Protein AF-A0A956EFU4-F1 (afdb_monomer)

pLDDT: mean 78.24, std 14.13, range [33.84, 93.5]

Solvent-accessible surface area (backbone atoms only — not comparable to full-atom values): 7493 Å² total; per-residue (Å²): 129,83,81,80,77,86,78,50,85,88,55,70,53,55,55,91,73,61,77,76,64,58,68,58,52,52,54,50,53,54,41,47,74,72,74,48,89,83,85,91,82,75,64,89,80,68,49,62,66,24,51,52,46,35,48,46,55,58,47,66,42,81,45,92,88,68,54,89,74,82,55,83,83,79,90,84,52,83,89,70,48,57,99,86,61,49,74,68,52,54,51,54,59,74,67,49,81,75,77,82,73,77,76,72,86,73,87,77,133

Sequence (109 aa):
MPPENPFHYTHAIEPDEFVGREFLISALLSELRRGTSALLVGATRSGRTSILRRLEHGLRAPCPDGSRVGFTPLFLDAQTLHDDAGEADFWRLALRRVPAVEAAAAGYI

Secondary structure (DSSP, 8-state):
-PPP----TTSPPPTTT--S-HHHHHHHHHHHHTT--------TTS-HHHHHHHHHHHHHSPPTT------------TTTS-TT--HHHHHHHHTPPPPP---------

Mean predicted aligned error: 9.29 Å

Foldseek 3Di:
DPDDDPDDLVDQDALVRDDDPVVVLVVVLVQVVVVHDDDDDDDRSPRVVNSLNNNQVVQCDQDPVNDPDHDDDDDQDPVPPDPPDDPVNSVCVVPDDDPPDPPPPDDDD

Radius of gyration: 17.02 Å; Cα contacts (8 Å, |Δi|>4): 54; chains: 1; bounding box: 43×41×45 Å

Structure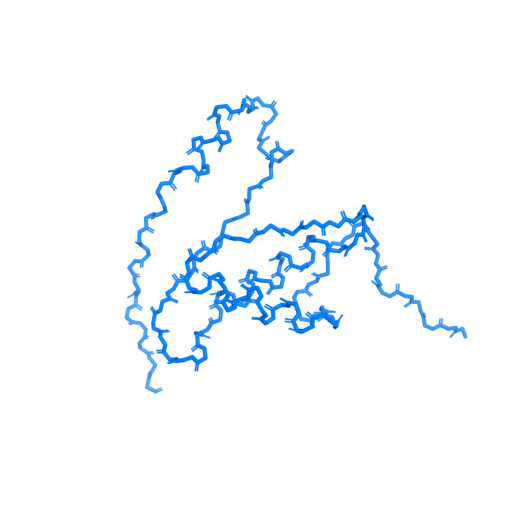 (mmCIF, N/CA/C/O backbone):
data_AF-A0A956EFU4-F1
#
_entry.id   AF-A0A956EFU4-F1
#
loop_
_atom_site.group_PDB
_atom_site.id
_atom_site.type_symbol
_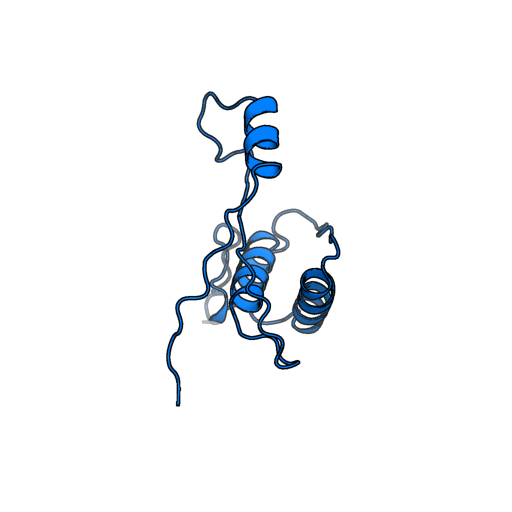atom_site.label_atom_id
_atom_site.label_alt_id
_atom_site.label_comp_id
_atom_site.label_asym_id
_atom_site.label_entity_id
_atom_site.label_seq_id
_atom_site.pdbx_PDB_ins_code
_atom_site.Cartn_x
_atom_site.Cartn_y
_atom_site.Cartn_z
_atom_site.occupancy
_atom_site.B_iso_or_equiv
_atom_site.auth_seq_id
_atom_site.auth_comp_id
_atom_site.auth_asym_id
_atom_site.auth_atom_id
_atom_site.pdbx_PDB_model_num
ATOM 1 N N . MET A 1 1 ? -7.261 -20.690 -30.685 1.00 48.75 1 MET A N 1
ATOM 2 C CA . MET A 1 1 ? -6.194 -19.802 -30.181 1.00 48.75 1 MET A CA 1
ATOM 3 C C . MET A 1 1 ? -6.228 -19.862 -28.665 1.00 48.75 1 MET A C 1
ATOM 5 O O . MET A 1 1 ? -7.337 -19.905 -28.140 1.00 48.75 1 MET A O 1
ATOM 9 N N . PRO A 1 2 ? -5.085 -19.953 -27.966 1.00 51.12 2 PRO A N 1
ATOM 10 C CA . PRO A 1 2 ? -5.094 -19.794 -26.518 1.00 51.12 2 PRO A CA 1
ATOM 11 C C . PRO A 1 2 ? -5.605 -18.382 -26.175 1.00 51.12 2 PRO A C 1
ATOM 13 O O . PRO A 1 2 ? -5.362 -17.462 -26.960 1.00 51.12 2 PRO A O 1
ATOM 16 N N . PRO A 1 3 ? -6.350 -18.213 -25.070 1.00 67.94 3 PRO A N 1
ATOM 17 C CA . PRO A 1 3 ? -6.814 -16.899 -24.648 1.00 67.94 3 PRO A CA 1
ATOM 18 C C . PRO A 1 3 ? -5.614 -15.973 -24.432 1.00 67.94 3 PRO A C 1
ATOM 20 O O . PRO A 1 3 ? -4.584 -16.386 -23.893 1.00 67.94 3 PRO A O 1
ATOM 23 N N . GLU A 1 4 ? -5.744 -14.738 -24.907 1.00 72.12 4 GLU A N 1
ATOM 24 C CA . GLU A 1 4 ?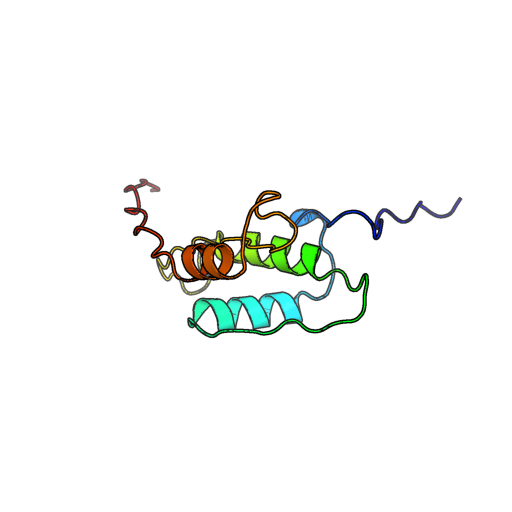 -4.727 -13.704 -24.756 1.00 72.12 4 GLU A CA 1
ATOM 25 C C . GLU A 1 4 ? -4.518 -13.433 -23.262 1.00 72.12 4 GLU A C 1
ATOM 27 O O . GLU A 1 4 ? -5.483 -13.335 -22.504 1.00 72.12 4 GLU A O 1
ATOM 32 N N . ASN A 1 5 ? -3.262 -13.390 -22.814 1.00 64.44 5 ASN A N 1
ATOM 33 C CA . ASN A 1 5 ? -2.958 -13.143 -21.410 1.00 64.44 5 ASN A CA 1
ATOM 34 C C . ASN A 1 5 ? -3.372 -11.701 -21.060 1.00 64.44 5 ASN A C 1
ATOM 36 O O . ASN A 1 5 ? -2.737 -10.779 -21.574 1.00 64.44 5 ASN A O 1
ATOM 40 N N . PRO A 1 6 ? -4.365 -11.487 -20.175 1.00 63.88 6 PRO A N 1
ATOM 41 C CA . PRO A 1 6 ? -4.850 -10.145 -19.853 1.00 63.88 6 PRO A CA 1
ATOM 42 C C . PRO A 1 6 ? -3.841 -9.327 -19.028 1.00 63.88 6 PRO A C 1
ATOM 44 O O . PRO A 1 6 ? -4.016 -8.126 -18.829 1.00 63.88 6 PRO A O 1
ATOM 47 N N . PHE A 1 7 ? -2.771 -9.953 -18.526 1.00 65.25 7 PHE A N 1
ATOM 48 C CA . PHE A 1 7 ? -1.789 -9.299 -17.671 1.00 65.25 7 PHE A CA 1
ATOM 49 C C . PHE A 1 7 ? -0.684 -8.617 -18.488 1.00 65.25 7 PHE A C 1
ATOM 51 O O . PHE A 1 7 ? 0.298 -9.242 -18.898 1.00 65.25 7 PHE A O 1
ATOM 58 N N . HIS A 1 8 ? -0.807 -7.299 -18.656 1.00 66.25 8 HIS A N 1
ATOM 59 C CA . HIS A 1 8 ? 0.215 -6.459 -19.278 1.00 66.25 8 HIS A CA 1
ATOM 60 C C . HIS A 1 8 ? 1.130 -5.822 -18.227 1.00 66.25 8 HIS A C 1
ATOM 62 O O . HIS A 1 8 ? 0.689 -5.048 -17.384 1.00 66.25 8 HIS A O 1
ATOM 68 N N . TYR A 1 9 ? 2.439 -6.077 -18.310 1.00 67.44 9 TYR A N 1
ATOM 69 C CA . TYR A 1 9 ? 3.428 -5.570 -17.340 1.00 67.44 9 TYR A CA 1
ATOM 70 C C . TYR A 1 9 ? 3.560 -4.038 -17.286 1.00 67.44 9 TYR A C 1
ATOM 72 O O . TYR A 1 9 ? 4.263 -3.521 -16.417 1.00 67.44 9 TYR A O 1
ATOM 80 N N . THR A 1 10 ? 2.957 -3.327 -18.238 1.00 71.06 10 THR A N 1
ATOM 81 C CA . THR A 1 10 ? 2.943 -1.862 -18.321 1.00 71.06 10 THR A CA 1
ATOM 82 C C . THR A 1 10 ? 1.821 -1.231 -17.505 1.00 71.06 10 THR A C 1
ATOM 84 O O . THR A 1 10 ? 1.896 -0.040 -17.217 1.00 71.06 10 THR A O 1
ATOM 87 N N . HIS A 1 11 ? 0.811 -2.006 -17.100 1.00 76.25 11 HIS A N 1
ATOM 88 C CA . HIS A 1 11 ? -0.351 -1.499 -16.381 1.00 76.25 11 HIS A CA 1
ATOM 89 C C . HIS A 1 11 ? -0.533 -2.250 -15.067 1.00 76.25 11 HIS A C 1
ATOM 91 O O . HIS A 1 11 ? -0.446 -3.475 -14.998 1.00 76.25 11 HIS A O 1
ATOM 97 N N . ALA A 1 12 ? -0.759 -1.494 -13.995 1.00 79.50 12 ALA A N 1
ATOM 98 C CA . ALA A 1 12 ? -1.213 -2.091 -12.752 1.00 79.50 12 ALA A CA 1
ATOM 99 C C . ALA A 1 12 ? -2.627 -2.648 -12.958 1.00 79.50 12 ALA A C 1
ATOM 101 O O . ALA A 1 12 ? -3.437 -2.037 -13.648 1.00 79.50 12 ALA A O 1
ATOM 102 N N . ILE A 1 13 ? -2.891 -3.799 -12.351 1.00 83.56 13 ILE A N 1
ATOM 103 C CA . ILE A 1 13 ? -4.184 -4.485 -12.428 1.00 83.56 13 ILE A CA 1
ATOM 104 C C . ILE A 1 13 ? -5.132 -3.825 -11.423 1.00 83.56 13 ILE A C 1
ATOM 106 O O . ILE A 1 13 ? -4.685 -3.399 -10.348 1.00 83.56 13 ILE A O 1
ATOM 110 N N . GLU A 1 14 ? -6.416 -3.731 -11.762 1.00 84.25 14 GLU A N 1
ATOM 111 C CA . GLU A 1 14 ? -7.424 -3.229 -10.832 1.00 84.25 14 GLU A CA 1
ATOM 112 C C . GLU A 1 14 ? -7.610 -4.193 -9.644 1.00 84.25 14 GLU A C 1
ATOM 114 O O . GLU A 1 14 ? -7.409 -5.402 -9.787 1.00 84.25 14 GLU A O 1
ATOM 119 N N . PRO A 1 15 ? -7.964 -3.702 -8.441 1.00 82.94 15 PRO A N 1
ATOM 120 C CA . PRO A 1 15 ? -8.048 -4.543 -7.244 1.00 82.94 15 PRO A CA 1
ATOM 121 C C . PRO A 1 15 ? -8.943 -5.780 -7.391 1.00 82.94 15 PRO A C 1
ATOM 123 O O . PRO A 1 15 ? -8.622 -6.820 -6.816 1.00 82.94 15 PRO A O 1
ATOM 126 N N . ASP A 1 16 ? -10.025 -5.672 -8.162 1.00 84.44 16 ASP A N 1
ATOM 127 C CA . ASP A 1 16 ? -11.006 -6.746 -8.365 1.00 84.44 16 ASP A CA 1
ATOM 128 C C . ASP A 1 16 ? -10.523 -7.815 -9.359 1.00 84.44 16 ASP A C 1
ATOM 130 O O . ASP A 1 16 ? -10.967 -8.960 -9.320 1.00 84.44 16 ASP A O 1
ATOM 134 N N . GLU A 1 17 ? -9.566 -7.463 -10.216 1.00 83.25 17 GLU A N 1
ATOM 135 C CA . GLU A 1 17 ? -8.934 -8.361 -11.188 1.00 83.25 17 GLU A CA 1
ATOM 136 C C . GLU A 1 17 ? -7.634 -8.979 -10.640 1.00 83.25 17 GLU A C 1
ATOM 138 O O . GLU A 1 17 ? -6.995 -9.815 -11.286 1.00 83.25 17 GLU A O 1
ATOM 143 N N . PHE A 1 18 ? -7.209 -8.568 -9.439 1.00 84.06 18 PHE A N 1
ATOM 144 C CA . PHE A 1 18 ? -6.008 -9.078 -8.793 1.00 84.06 18 PHE A CA 1
ATOM 145 C C . PHE A 1 18 ? -6.254 -10.478 -8.220 1.00 84.06 18 PHE A C 1
ATOM 147 O O . PHE A 1 18 ? -6.866 -10.638 -7.162 1.00 84.06 18 PHE A O 1
ATOM 154 N N . VAL A 1 19 ? -5.729 -11.491 -8.911 1.00 84.00 19 VAL A N 1
ATOM 155 C CA . VAL A 1 19 ? -5.837 -12.903 -8.524 1.00 84.00 19 VAL A CA 1
ATOM 156 C C . VAL A 1 19 ? -4.491 -13.436 -8.033 1.00 84.00 19 VAL A C 1
ATOM 158 O O . VAL A 1 19 ? -3.444 -13.199 -8.642 1.00 84.00 19 VAL A O 1
ATOM 161 N N . GLY A 1 20 ? -4.524 -14.216 -6.955 1.00 87.12 20 GLY A N 1
ATOM 162 C CA . GLY A 1 20 ? -3.356 -14.818 -6.333 1.00 87.12 20 GLY A CA 1
ATOM 163 C C . GLY A 1 20 ? -2.739 -13.939 -5.244 1.00 87.12 20 GLY A C 1
ATOM 164 O O . GLY A 1 20 ? -3.006 -12.746 -5.117 1.00 87.12 20 GLY A O 1
ATOM 165 N N . ARG A 1 21 ? -1.828 -14.536 -4.464 1.00 90.31 21 ARG A N 1
ATOM 166 C CA . ARG A 1 21 ? -1.101 -13.871 -3.361 1.00 90.31 21 ARG A CA 1
ATOM 167 C C . ARG A 1 21 ? -2.017 -13.355 -2.244 1.00 90.31 21 ARG A C 1
ATOM 169 O O . ARG A 1 21 ? -1.629 -12.463 -1.493 1.00 90.31 21 ARG A O 1
ATOM 176 N N . GLU A 1 22 ? -3.187 -13.957 -2.073 1.00 91.81 22 GLU A N 1
ATOM 177 C CA . GLU A 1 22 ? -4.177 -13.626 -1.046 1.00 91.81 22 GLU A CA 1
ATOM 178 C C . GLU A 1 22 ? -3.565 -13.708 0.352 1.00 91.81 22 GLU A C 1
ATOM 180 O O . GLU A 1 22 ? -3.803 -12.838 1.183 1.00 91.81 22 GLU A O 1
ATOM 185 N N . PHE A 1 23 ? -2.698 -14.700 0.585 1.00 92.38 23 PHE A N 1
ATOM 186 C CA . PHE A 1 23 ? -1.962 -14.829 1.841 1.00 92.38 23 PHE A CA 1
ATOM 187 C C . PHE A 1 23 ? -1.053 -13.620 2.113 1.00 92.38 23 PHE A C 1
ATOM 189 O O . PHE A 1 23 ? -1.066 -13.077 3.214 1.00 92.38 23 PHE A O 1
ATOM 196 N N . LEU A 1 24 ? -0.305 -13.157 1.102 1.00 93.38 24 LEU A N 1
ATOM 197 C CA . LEU A 1 24 ? 0.551 -11.972 1.218 1.00 93.38 24 LEU A CA 1
ATOM 198 C C . LEU A 1 24 ? -0.286 -10.718 1.492 1.00 93.38 24 LEU A C 1
ATOM 200 O O . LEU A 1 24 ? 0.052 -9.944 2.383 1.00 93.38 24 LEU A O 1
ATOM 204 N N . ILE A 1 25 ? -1.379 -10.529 0.747 1.00 93.50 25 ILE A N 1
ATOM 205 C CA . ILE A 1 25 ? -2.292 -9.394 0.931 1.00 93.50 25 ILE A CA 1
ATOM 206 C C . ILE A 1 25 ? -2.890 -9.411 2.339 1.00 93.50 25 ILE A C 1
ATOM 208 O O . ILE A 1 25 ? -2.852 -8.398 3.030 1.00 93.50 25 ILE A O 1
ATOM 212 N N . SER A 1 26 ? -3.387 -10.563 2.790 1.00 91.75 26 SER A N 1
ATOM 213 C CA . SER A 1 26 ? -3.971 -10.723 4.121 1.00 91.75 26 SER A CA 1
ATOM 214 C C . SER A 1 26 ? -2.955 -10.440 5.229 1.00 91.75 26 SER A C 1
ATOM 216 O O . SER A 1 26 ? -3.275 -9.729 6.180 1.00 91.75 26 SER A O 1
ATOM 218 N N . ALA A 1 27 ? -1.729 -10.957 5.105 1.00 92.31 27 ALA A N 1
ATOM 219 C CA . ALA A 1 27 ? -0.666 -10.722 6.078 1.00 92.31 27 ALA A CA 1
ATOM 220 C C . ALA A 1 27 ? -0.290 -9.233 6.154 1.00 92.31 27 ALA A C 1
ATOM 222 O O . ALA A 1 27 ? -0.232 -8.665 7.242 1.00 92.31 27 ALA A O 1
ATOM 223 N N . LEU A 1 28 ? -0.109 -8.578 5.003 1.00 93.12 28 LEU A N 1
ATOM 224 C CA . LEU A 1 28 ? 0.214 -7.152 4.947 1.00 93.12 28 LEU A CA 1
ATOM 225 C C . LEU A 1 28 ? -0.922 -6.283 5.498 1.00 93.12 28 LEU A C 1
ATOM 227 O O . LEU A 1 28 ? -0.656 -5.376 6.278 1.00 93.12 28 LEU A O 1
ATOM 231 N N . LEU A 1 29 ? -2.182 -6.568 5.154 1.00 91.25 29 LEU A N 1
ATOM 232 C CA . LEU A 1 29 ? -3.328 -5.840 5.707 1.00 91.25 29 LEU A CA 1
ATOM 233 C C . LEU A 1 29 ? -3.417 -5.984 7.227 1.00 91.25 29 LEU A C 1
ATOM 235 O O . LEU A 1 29 ? -3.719 -5.006 7.905 1.00 91.25 29 LEU A O 1
ATOM 239 N N . SER A 1 30 ? -3.148 -7.178 7.762 1.00 89.38 30 SER A N 1
ATOM 240 C CA . SER A 1 30 ? -3.124 -7.410 9.207 1.00 89.38 30 SER A CA 1
ATOM 241 C C . SER A 1 30 ? -2.074 -6.537 9.898 1.00 89.38 30 SER A C 1
ATOM 243 O O . SER A 1 30 ? -2.385 -5.861 10.874 1.00 89.38 30 SER A O 1
ATOM 245 N N . GLU A 1 31 ? -0.848 -6.494 9.377 1.00 90.56 31 GLU A N 1
ATOM 246 C CA . GLU A 1 31 ? 0.233 -5.693 9.967 1.00 90.56 31 GLU A CA 1
ATOM 247 C C . GLU A 1 31 ? -0.013 -4.184 9.830 1.00 90.56 31 GLU A C 1
ATOM 249 O O . GLU A 1 31 ? 0.120 -3.438 10.800 1.00 90.56 31 GLU A O 1
ATOM 254 N N . LEU A 1 32 ? -0.469 -3.728 8.660 1.00 89.75 32 LEU A N 1
ATOM 255 C CA . LEU A 1 32 ? -0.803 -2.318 8.440 1.00 89.75 32 LEU A CA 1
ATOM 256 C C . LEU A 1 32 ? -1.927 -1.854 9.374 1.00 89.75 32 LEU A C 1
ATOM 258 O O . LEU A 1 32 ? -1.853 -0.762 9.937 1.00 89.75 32 LEU A O 1
ATOM 262 N N . ARG A 1 33 ? -2.939 -2.701 9.608 1.00 87.75 33 ARG A N 1
ATOM 263 C CA . ARG A 1 33 ? -4.036 -2.397 10.539 1.00 87.75 33 ARG A CA 1
ATOM 264 C C . ARG A 1 33 ? -3.590 -2.299 11.995 1.00 87.75 33 ARG A C 1
ATOM 266 O O . ARG A 1 33 ? -4.217 -1.587 12.772 1.00 87.75 33 ARG A O 1
ATOM 273 N N . ARG A 1 34 ? -2.485 -2.955 12.354 1.00 87.69 34 ARG A N 1
ATOM 274 C CA . ARG A 1 34 ? -1.846 -2.851 13.676 1.00 87.69 34 ARG A CA 1
ATOM 275 C C . ARG A 1 34 ? -0.957 -1.611 13.818 1.00 87.69 34 ARG A C 1
ATOM 277 O O . ARG A 1 34 ? -0.374 -1.410 14.881 1.00 87.69 34 ARG A O 1
ATOM 284 N N . GLY A 1 35 ? -0.852 -0.782 12.776 1.00 86.94 35 GLY A N 1
ATOM 285 C CA . GLY A 1 35 ? 0.008 0.401 12.757 1.00 86.94 35 GLY A CA 1
ATOM 286 C C . GLY A 1 35 ? 1.481 0.076 12.506 1.00 86.94 35 GLY A C 1
ATOM 287 O O . GLY A 1 35 ? 2.353 0.872 12.849 1.00 86.94 35 GLY A O 1
ATOM 288 N N . THR A 1 36 ? 1.775 -1.096 11.941 1.00 89.56 36 THR A N 1
ATOM 289 C CA . THR A 1 36 ? 3.140 -1.526 11.633 1.00 89.56 36 THR A CA 1
ATOM 290 C C . THR A 1 36 ? 3.539 -1.103 10.220 1.00 89.56 36 THR A C 1
ATOM 292 O O . THR A 1 36 ? 2.735 -1.138 9.289 1.00 89.56 36 THR A O 1
ATOM 295 N N . SER A 1 37 ? 4.805 -0.725 10.046 1.00 88.50 37 SER A N 1
ATOM 296 C CA . SER A 1 37 ? 5.388 -0.438 8.733 1.00 88.50 37 SER A CA 1
ATOM 297 C C . SER A 1 37 ? 5.858 -1.723 8.054 1.00 88.50 37 SER A C 1
ATOM 299 O O . SER A 1 37 ? 6.504 -2.559 8.683 1.00 88.50 37 SER A O 1
ATOM 301 N N . ALA A 1 38 ? 5.598 -1.857 6.754 1.00 89.00 38 ALA A N 1
ATOM 302 C CA . ALA A 1 38 ? 6.032 -3.000 5.955 1.00 89.00 38 ALA A CA 1
ATOM 303 C C . ALA A 1 38 ? 6.841 -2.550 4.730 1.00 89.00 38 ALA A C 1
ATOM 305 O O . ALA A 1 38 ? 6.555 -1.513 4.133 1.00 89.00 38 ALA A O 1
ATOM 306 N N . LEU A 1 39 ? 7.830 -3.357 4.334 1.00 89.56 39 LEU A N 1
ATOM 307 C CA . LEU A 1 39 ? 8.633 -3.142 3.130 1.00 89.56 39 LEU A CA 1
ATOM 308 C C . LEU A 1 39 ? 8.340 -4.240 2.100 1.00 89.56 39 LEU A C 1
ATOM 310 O O . LEU A 1 39 ? 8.543 -5.422 2.370 1.00 89.56 39 LEU A O 1
ATOM 314 N N . LEU A 1 40 ? 7.906 -3.846 0.901 1.00 88.81 40 LEU A N 1
ATOM 315 C CA . LEU A 1 40 ? 7.656 -4.762 -0.213 1.00 88.81 40 LEU A CA 1
ATOM 316 C C . LEU A 1 40 ? 8.820 -4.731 -1.214 1.00 88.81 40 LEU A C 1
ATOM 318 O O . LEU A 1 40 ? 8.909 -3.845 -2.067 1.00 88.81 40 LEU A O 1
ATOM 322 N N . VAL A 1 41 ? 9.698 -5.731 -1.141 1.00 89.12 41 VAL A N 1
ATOM 323 C CA . VAL A 1 41 ? 10.835 -5.893 -2.061 1.00 89.12 41 VAL A CA 1
ATOM 324 C C . VAL A 1 41 ? 10.506 -6.936 -3.126 1.00 89.12 41 VAL A C 1
ATOM 326 O O . VAL A 1 41 ? 9.886 -7.958 -2.847 1.00 89.12 41 VAL A O 1
ATOM 329 N N . GLY A 1 42 ? 10.922 -6.690 -4.365 1.00 86.25 42 GLY A N 1
ATOM 330 C CA . GLY A 1 42 ? 10.734 -7.636 -5.459 1.00 86.25 42 GLY A CA 1
ATOM 331 C C . GLY A 1 42 ? 11.451 -7.195 -6.726 1.00 86.25 42 GLY A C 1
ATOM 332 O O . GLY A 1 42 ? 11.823 -6.029 -6.868 1.00 86.25 42 GLY A O 1
ATOM 333 N N . ALA A 1 43 ? 11.620 -8.132 -7.658 1.00 87.50 43 ALA A N 1
ATOM 334 C CA . ALA A 1 43 ? 12.203 -7.856 -8.965 1.00 87.50 43 ALA A CA 1
ATOM 335 C C . ALA A 1 43 ? 11.360 -6.852 -9.776 1.00 87.50 43 ALA A C 1
ATOM 337 O O . ALA A 1 43 ? 10.171 -6.628 -9.510 1.00 87.50 43 ALA A O 1
ATOM 338 N N . THR A 1 44 ? 11.964 -6.263 -10.805 1.00 82.88 44 THR A N 1
ATOM 339 C CA . THR A 1 44 ? 11.256 -5.441 -11.795 1.00 82.88 44 THR A CA 1
ATOM 340 C C . THR A 1 44 ? 10.083 -6.224 -12.396 1.00 82.88 44 THR A C 1
ATOM 342 O O . THR A 1 44 ? 10.204 -7.419 -12.652 1.00 82.88 44 THR A O 1
ATOM 345 N N . ARG A 1 45 ? 8.933 -5.560 -12.595 1.00 82.81 45 ARG A N 1
ATOM 346 C CA . ARG A 1 45 ? 7.678 -6.164 -13.106 1.00 82.81 45 ARG A CA 1
ATOM 347 C C . ARG A 1 45 ? 7.075 -7.277 -12.230 1.00 82.81 45 ARG A C 1
ATOM 349 O O . ARG A 1 45 ? 6.236 -8.037 -12.693 1.00 82.81 45 ARG A O 1
ATOM 356 N N . SER A 1 46 ? 7.409 -7.333 -10.940 1.00 86.81 46 SER A N 1
ATOM 357 C CA . SER A 1 46 ? 6.806 -8.282 -9.980 1.00 86.81 46 SER A CA 1
ATOM 358 C C . SER A 1 46 ? 5.362 -7.962 -9.551 1.00 86.81 46 SER A C 1
ATOM 360 O O . SER A 1 46 ? 4.805 -8.681 -8.715 1.00 86.81 46 SER A O 1
ATOM 362 N N . GLY A 1 47 ? 4.758 -6.897 -10.095 1.00 87.06 47 GLY A N 1
ATOM 363 C CA . GLY A 1 47 ? 3.382 -6.485 -9.793 1.00 87.06 47 GLY A CA 1
ATOM 364 C C . GLY A 1 47 ? 3.220 -5.678 -8.500 1.00 87.06 47 GLY A C 1
ATOM 365 O O . GLY A 1 47 ? 2.126 -5.636 -7.948 1.00 87.06 47 GLY A O 1
ATOM 366 N N . ARG A 1 48 ? 4.288 -5.041 -7.993 1.00 89.88 48 ARG A N 1
ATOM 367 C CA . ARG A 1 48 ? 4.250 -4.254 -6.741 1.00 89.88 48 ARG A CA 1
ATOM 368 C C . ARG A 1 48 ? 3.183 -3.160 -6.753 1.00 89.88 48 ARG A C 1
ATOM 370 O O . ARG A 1 48 ? 2.471 -3.021 -5.769 1.00 89.88 48 ARG A O 1
ATOM 377 N N . THR A 1 49 ? 3.015 -2.445 -7.863 1.00 88.06 49 THR A N 1
ATOM 378 C CA . THR A 1 49 ? 1.965 -1.423 -7.992 1.00 88.06 49 THR A CA 1
ATOM 379 C C . THR A 1 49 ? 0.565 -2.027 -7.869 1.00 88.06 49 THR A C 1
ATOM 381 O O . THR A 1 49 ? -0.264 -1.484 -7.148 1.00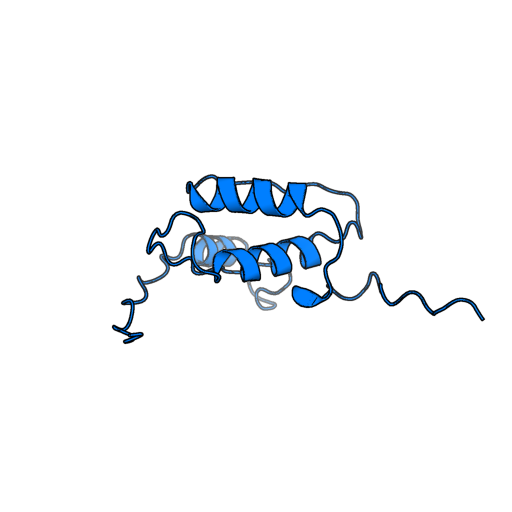 88.06 49 THR A O 1
ATOM 384 N N . SER A 1 50 ? 0.315 -3.190 -8.481 1.00 89.88 50 SER A N 1
ATOM 385 C CA . SER A 1 50 ? -0.959 -3.911 -8.335 1.00 89.88 50 SER A CA 1
ATOM 386 C C . SER A 1 50 ? -1.190 -4.375 -6.891 1.00 89.88 50 SER A C 1
ATOM 388 O O . SER A 1 50 ? -2.294 -4.243 -6.374 1.00 89.88 50 SER A O 1
ATOM 390 N N . ILE A 1 51 ? -0.140 -4.844 -6.200 1.00 92.19 51 ILE A N 1
ATOM 391 C CA . ILE A 1 51 ? -0.213 -5.184 -4.767 1.00 92.19 51 ILE A CA 1
ATOM 392 C C . ILE A 1 51 ? -0.597 -3.951 -3.943 1.00 92.19 51 ILE A C 1
ATOM 394 O O . ILE A 1 51 ? -1.504 -4.035 -3.122 1.00 92.19 51 ILE A O 1
ATOM 398 N N . LEU A 1 52 ? 0.057 -2.806 -4.166 1.00 91.00 52 LEU A N 1
ATOM 399 C CA . LEU A 1 52 ? -0.241 -1.568 -3.441 1.00 91.00 52 LEU A CA 1
ATOM 400 C C . LEU A 1 52 ? -1.687 -1.106 -3.669 1.00 91.00 52 LEU A C 1
ATOM 402 O O . LEU A 1 52 ? -2.361 -0.777 -2.697 1.00 91.00 52 LEU A O 1
ATOM 406 N N . ARG A 1 53 ? -2.201 -1.175 -4.907 1.00 89.88 53 ARG A N 1
ATOM 407 C CA . ARG A 1 53 ? -3.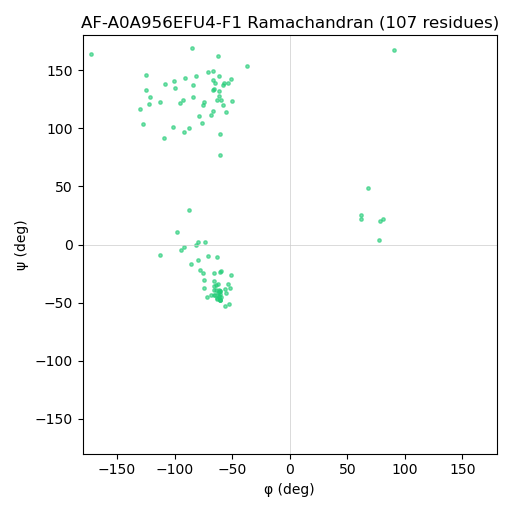619 -0.895 -5.209 1.00 89.88 53 ARG A CA 1
ATOM 408 C C . ARG A 1 53 ? -4.567 -1.862 -4.500 1.00 89.88 53 ARG A C 1
ATOM 410 O O . ARG A 1 53 ? -5.594 -1.455 -3.960 1.00 89.88 53 ARG A O 1
ATOM 417 N N . ARG A 1 54 ? -4.219 -3.151 -4.445 1.00 92.69 54 ARG A N 1
ATOM 418 C CA . ARG A 1 54 ? -5.027 -4.147 -3.731 1.00 92.69 54 ARG A CA 1
ATOM 419 C C . ARG A 1 54 ? -5.057 -3.893 -2.221 1.00 92.69 54 ARG A C 1
ATOM 421 O O . ARG A 1 54 ? -6.113 -4.053 -1.605 1.00 92.69 54 ARG A O 1
ATOM 428 N N . LEU A 1 55 ? -3.925 -3.489 -1.639 1.00 92.50 55 LEU A N 1
ATOM 429 C CA . LEU A 1 55 ? -3.822 -3.094 -0.231 1.00 92.50 55 LEU A CA 1
ATOM 430 C C . LEU A 1 55 ? -4.616 -1.819 0.051 1.00 92.50 55 LEU A C 1
ATOM 432 O O . LEU A 1 55 ? -5.349 -1.782 1.033 1.00 92.50 55 LEU A O 1
ATOM 436 N N . GLU A 1 56 ? -4.525 -0.814 -0.821 1.00 90.88 56 GLU A N 1
ATOM 437 C CA . GLU A 1 56 ? -5.324 0.410 -0.738 1.00 90.88 56 GLU A CA 1
ATOM 438 C C . GLU A 1 56 ? -6.817 0.084 -0.628 1.00 90.88 56 GLU A C 1
ATOM 440 O O . GLU A 1 56 ? -7.489 0.538 0.299 1.00 90.88 56 GLU A O 1
ATOM 445 N N . HIS A 1 57 ? -7.320 -0.755 -1.535 1.00 90.31 57 HIS A N 1
ATOM 446 C CA . HIS A 1 57 ? -8.708 -1.198 -1.511 1.00 90.31 57 HIS A CA 1
ATOM 447 C C . HIS A 1 57 ? -9.052 -1.925 -0.198 1.00 90.31 57 HIS A C 1
ATOM 449 O O . HIS A 1 57 ? -10.072 -1.643 0.427 1.00 90.31 57 HIS A O 1
ATOM 455 N N . GLY A 1 58 ? -8.182 -2.829 0.267 1.00 90.12 58 GLY A N 1
ATOM 456 C CA . GLY A 1 58 ? -8.388 -3.564 1.519 1.00 90.12 58 GLY A CA 1
ATOM 457 C C . GLY A 1 58 ? -8.368 -2.687 2.778 1.00 90.12 58 GLY A C 1
ATOM 458 O O . GLY A 1 58 ? -9.077 -2.986 3.735 1.00 90.12 58 GLY A O 1
ATOM 459 N N . LEU A 1 59 ? -7.594 -1.600 2.781 1.00 88.88 59 LEU A N 1
ATOM 460 C CA . LEU A 1 59 ? -7.535 -0.636 3.884 1.00 88.88 59 LEU A CA 1
ATOM 461 C C . LEU A 1 59 ? -8.776 0.260 3.951 1.00 88.88 59 LEU A C 1
ATOM 463 O O . LEU A 1 59 ? -9.164 0.676 5.039 1.00 88.88 59 LEU A O 1
ATOM 467 N N . ARG A 1 60 ? -9.404 0.543 2.804 1.00 86.50 60 ARG A N 1
ATOM 468 C CA . ARG A 1 60 ? -10.673 1.286 2.741 1.00 86.50 60 ARG A CA 1
ATOM 469 C C . ARG A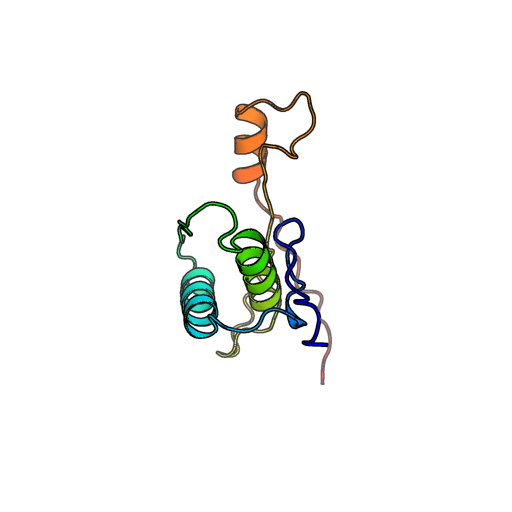 1 60 ? -11.873 0.436 3.168 1.00 86.50 60 ARG A C 1
ATOM 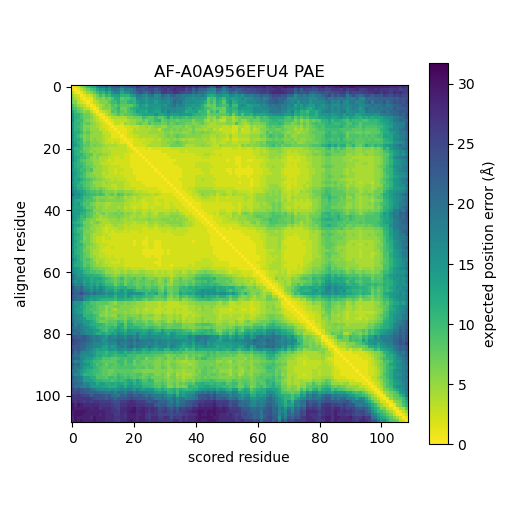471 O O . ARG A 1 60 ? -12.884 0.990 3.592 1.00 86.50 60 ARG A O 1
ATOM 478 N N . ALA A 1 61 ? -11.778 -0.889 3.053 1.00 84.06 61 ALA A N 1
ATOM 479 C CA . ALA A 1 61 ? -12.818 -1.803 3.509 1.00 84.06 61 ALA A CA 1
ATOM 480 C C . ALA A 1 61 ? -12.891 -1.864 5.050 1.00 84.06 61 ALA A C 1
ATOM 482 O O . ALA A 1 61 ? -11.850 -1.773 5.712 1.00 84.06 61 ALA A O 1
ATOM 483 N N . PRO A 1 62 ? -14.091 -2.084 5.629 1.00 80.12 62 PRO A N 1
ATOM 484 C CA . PRO A 1 62 ? -14.257 -2.260 7.069 1.00 80.12 62 PRO A CA 1
ATOM 485 C C . PRO A 1 62 ? -13.305 -3.316 7.635 1.00 80.12 62 PRO A C 1
ATOM 487 O O . PRO A 1 62 ? -13.049 -4.349 7.005 1.00 80.12 62 PRO A O 1
ATOM 490 N N . CYS A 1 63 ? -12.785 -3.074 8.839 1.00 78.25 63 CYS A N 1
ATOM 491 C CA . CYS A 1 63 ? -11.960 -4.072 9.501 1.00 78.25 63 CYS A CA 1
ATOM 492 C C . CYS A 1 63 ? -12.799 -5.318 9.853 1.00 78.25 63 CYS A C 1
ATOM 494 O O . CYS A 1 63 ? -13.881 -5.184 10.429 1.00 78.25 63 CYS A O 1
ATOM 496 N N . PRO A 1 64 ? -12.299 -6.537 9.571 1.00 75.06 64 PRO A N 1
ATOM 497 C CA . PRO A 1 64 ? -12.994 -7.782 9.905 1.00 75.06 64 PRO A CA 1
ATOM 498 C C . PRO A 1 64 ? -13.242 -7.983 11.404 1.00 75.06 64 PRO A C 1
ATOM 500 O O . PRO A 1 64 ? -14.153 -8.711 11.778 1.00 75.06 64 PRO A O 1
ATOM 503 N N . ASP A 1 65 ? -12.438 -7.346 12.259 1.00 77.44 65 ASP A N 1
ATOM 5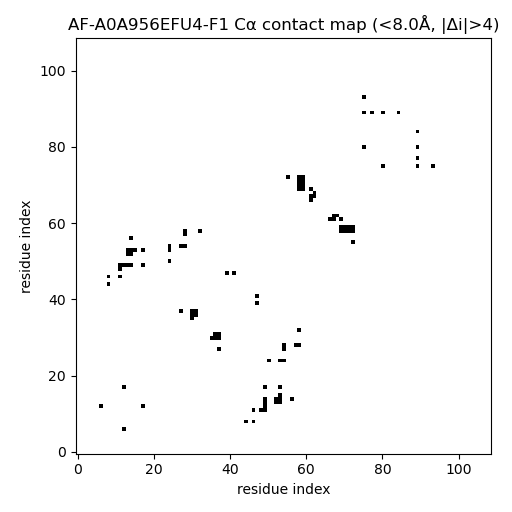04 C CA . ASP A 1 65 ? -12.577 -7.388 13.720 1.00 77.44 65 ASP A CA 1
ATOM 505 C C . ASP A 1 65 ? -13.662 -6.435 14.262 1.00 77.44 65 ASP A C 1
ATOM 507 O O . ASP A 1 65 ? -13.857 -6.343 15.473 1.00 77.44 65 ASP A O 1
ATOM 511 N N . GLY A 1 66 ? -14.370 -5.719 13.379 1.00 73.44 66 GLY A N 1
ATOM 512 C CA . GLY A 1 66 ? -15.405 -4.752 13.742 1.00 73.44 66 GLY A CA 1
ATOM 513 C C . GLY A 1 66 ? -14.867 -3.410 14.247 1.00 73.44 66 GLY A C 1
ATOM 514 O O . GLY A 1 66 ? -15.658 -2.547 14.638 1.00 73.44 66 GLY A O 1
ATOM 515 N N . SER A 1 67 ? -13.545 -3.197 14.239 1.00 72.25 67 SER A N 1
ATOM 516 C CA . SER A 1 67 ? -12.956 -1.917 14.625 1.00 72.25 67 SER A CA 1
ATOM 517 C C . SER A 1 67 ? -13.359 -0.803 13.652 1.00 72.25 67 SER A C 1
ATOM 519 O O . SER A 1 67 ? -13.390 -0.969 12.432 1.00 72.25 67 SER A O 1
ATOM 521 N N . ARG A 1 68 ? -13.662 0.378 14.203 1.00 67.44 68 ARG A N 1
ATOM 522 C CA . ARG A 1 68 ? -14.020 1.586 13.436 1.00 67.44 68 ARG A CA 1
ATOM 523 C C . ARG A 1 68 ? -12.794 2.409 13.031 1.00 67.44 68 ARG A C 1
ATOM 525 O O . ARG A 1 68 ? -12.869 3.633 12.943 1.00 67.44 68 ARG A O 1
ATOM 532 N N . VAL A 1 69 ? -11.650 1.757 12.836 1.00 71.19 69 VAL A N 1
ATOM 533 C CA . VAL A 1 69 ? -10.426 2.444 12.414 1.00 71.19 69 VAL A CA 1
ATOM 534 C C . VAL A 1 69 ? -10.515 2.702 10.914 1.00 71.19 69 VAL A C 1
ATOM 536 O O . VAL A 1 69 ? -10.477 1.773 10.111 1.00 71.19 69 VAL A O 1
ATOM 539 N N . GLY A 1 70 ? -10.660 3.973 10.539 1.00 74.31 70 GLY A N 1
ATOM 540 C CA . GLY A 1 70 ? -10.600 4.405 9.147 1.00 74.31 70 GLY A CA 1
ATOM 541 C C . GLY A 1 70 ? -9.154 4.615 8.708 1.00 74.31 70 GLY A C 1
ATOM 542 O O . GLY A 1 70 ? -8.417 5.368 9.343 1.00 74.31 70 GLY A O 1
ATOM 543 N N . PHE A 1 71 ? -8.750 3.985 7.607 1.00 82.75 71 PHE A N 1
ATOM 544 C CA . PHE A 1 71 ? -7.448 4.219 6.985 1.00 82.75 71 PHE A CA 1
ATOM 545 C C . PHE A 1 71 ? -7.601 5.173 5.800 1.00 82.75 71 PHE A C 1
ATOM 547 O O . PHE A 1 71 ? -8.486 5.004 4.964 1.00 82.75 71 PHE A O 1
ATOM 554 N N . THR A 1 72 ? -6.713 6.166 5.708 1.00 82.00 72 THR A N 1
ATOM 555 C CA . THR A 1 72 ? -6.587 7.040 4.531 1.00 82.00 72 THR A CA 1
ATOM 556 C C . THR A 1 72 ? -5.285 6.695 3.809 1.00 82.00 72 THR A C 1
ATOM 558 O O . THR A 1 72 ? -4.231 7.216 4.179 1.00 82.00 72 THR A O 1
ATOM 561 N N . PRO A 1 73 ? -5.311 5.772 2.834 1.00 84.56 73 PRO A N 1
ATOM 562 C CA . PRO A 1 73 ? -4.120 5.418 2.076 1.00 84.56 73 PRO A CA 1
ATOM 563 C C . PRO A 1 73 ? -3.672 6.601 1.212 1.00 84.56 73 PRO A C 1
ATOM 565 O O . PRO A 1 73 ? -4.479 7.227 0.526 1.00 84.56 73 PRO A O 1
ATOM 568 N N . LEU A 1 74 ? -2.374 6.898 1.246 1.00 82.94 74 LEU A N 1
ATOM 569 C CA . LEU A 1 74 ? -1.742 7.914 0.411 1.00 82.94 74 LEU A CA 1
ATOM 570 C C . LEU A 1 74 ? -0.651 7.258 -0.425 1.00 82.94 74 LEU A C 1
ATOM 572 O O . LEU A 1 74 ? 0.236 6.594 0.111 1.00 82.94 74 LEU A O 1
ATOM 576 N N . PHE A 1 75 ? -0.718 7.460 -1.737 1.00 82.81 75 PHE A N 1
ATOM 577 C CA . PHE A 1 75 ? 0.329 7.040 -2.655 1.00 82.81 75 PHE A CA 1
ATOM 578 C C . PHE A 1 75 ? 1.304 8.199 -2.871 1.00 82.81 75 PHE A C 1
ATOM 580 O O . PHE A 1 75 ? 0.894 9.294 -3.252 1.00 82.81 75 PHE A O 1
ATOM 587 N N . LEU A 1 76 ? 2.586 7.953 -2.606 1.00 80.38 76 LEU A N 1
ATOM 588 C CA . LEU A 1 76 ? 3.668 8.902 -2.843 1.00 80.38 76 LEU A CA 1
ATOM 589 C C . LEU A 1 76 ? 4.676 8.249 -3.781 1.00 80.38 76 LEU A C 1
ATOM 591 O O . LEU A 1 76 ? 5.248 7.211 -3.453 1.00 80.38 76 LEU A O 1
ATOM 595 N N . ASP A 1 77 ? 4.900 8.877 -4.927 1.00 78.06 77 ASP A N 1
ATOM 596 C CA . ASP A 1 77 ? 5.905 8.464 -5.896 1.00 78.06 77 ASP A CA 1
ATOM 597 C C . ASP A 1 77 ? 6.750 9.681 -6.265 1.00 78.06 77 ASP A C 1
ATOM 599 O O . ASP A 1 77 ? 6.246 10.662 -6.816 1.00 78.06 77 ASP A O 1
ATOM 603 N N . ALA A 1 78 ? 8.042 9.607 -5.937 1.00 72.38 78 ALA A N 1
ATOM 604 C CA . ALA A 1 78 ? 9.010 10.667 -6.186 1.00 72.38 78 ALA A CA 1
ATOM 605 C C . ALA A 1 78 ? 9.146 11.016 -7.677 1.00 72.38 78 ALA A C 1
ATOM 607 O O . ALA A 1 78 ? 9.530 12.133 -7.991 1.00 72.38 78 ALA A O 1
ATOM 608 N N . GLN A 1 79 ? 8.799 10.099 -8.587 1.00 72.44 79 GLN A N 1
ATOM 609 C CA . GLN A 1 79 ? 8.796 10.350 -10.032 1.00 72.44 79 GLN A CA 1
ATOM 610 C C . GLN A 1 79 ? 7.555 11.117 -10.507 1.00 72.44 79 GLN A C 1
ATOM 612 O O . GLN A 1 79 ? 7.513 11.564 -11.648 1.00 72.44 79 GLN A O 1
ATOM 617 N N . THR A 1 80 ? 6.533 11.229 -9.655 1.00 70.25 80 THR A N 1
ATOM 618 C CA . THR A 1 80 ? 5.258 11.899 -9.962 1.00 70.25 80 THR A CA 1
ATOM 619 C C . THR A 1 80 ? 5.045 13.179 -9.162 1.00 70.25 80 THR A C 1
ATOM 621 O O . THR A 1 80 ? 4.110 13.930 -9.441 1.00 70.25 80 THR A O 1
ATOM 624 N N . LEU A 1 81 ? 5.901 13.446 -8.169 1.00 71.06 81 LEU A N 1
ATOM 625 C CA . LEU A 1 81 ? 6.031 14.793 -7.638 1.00 71.06 81 LEU A CA 1
ATOM 626 C C . LEU A 1 81 ? 6.520 15.684 -8.790 1.00 71.06 81 LEU A C 1
ATOM 628 O O . LEU A 1 81 ? 7.480 15.322 -9.458 1.00 71.06 81 LEU A O 1
ATOM 632 N N . HIS A 1 82 ? 5.810 16.787 -9.036 1.00 69.19 82 HIS A N 1
ATOM 633 C CA . HIS A 1 82 ? 6.014 17.741 -10.137 1.00 69.19 82 HIS A CA 1
ATOM 634 C C . HIS A 1 82 ? 7.489 17.998 -10.502 1.00 69.19 82 HIS A C 1
ATOM 636 O O . HIS A 1 82 ? 8.351 17.939 -9.632 1.00 69.19 82 HIS A O 1
ATOM 642 N N . ASP A 1 83 ? 7.759 18.386 -11.751 1.00 65.88 83 ASP A N 1
ATOM 643 C CA . ASP A 1 83 ? 9.116 18.460 -12.329 1.00 65.88 83 ASP A CA 1
ATOM 644 C C . ASP A 1 83 ? 10.155 19.250 -11.494 1.00 65.88 83 ASP A C 1
ATOM 646 O O . ASP A 1 83 ? 11.340 18.931 -11.542 1.00 65.88 83 ASP A O 1
ATOM 650 N N . ASP A 1 84 ? 9.720 20.214 -10.671 1.00 68.62 84 ASP A N 1
ATOM 651 C CA . ASP A 1 84 ? 10.583 21.019 -9.786 1.00 68.62 84 ASP A CA 1
ATOM 652 C C . ASP A 1 84 ? 10.639 20.538 -8.315 1.00 68.62 84 ASP A C 1
ATOM 654 O O . ASP A 1 84 ? 11.111 21.258 -7.433 1.00 68.62 84 ASP A O 1
ATOM 658 N N . ALA A 1 85 ? 10.119 19.347 -7.996 1.00 72.44 85 ALA A N 1
ATOM 659 C CA . ALA A 1 85 ? 10.106 18.828 -6.628 1.00 72.44 85 ALA A CA 1
ATOM 660 C C . ALA A 1 85 ? 11.492 18.359 -6.189 1.00 72.44 85 ALA A C 1
ATOM 662 O O . ALA A 1 85 ? 12.074 17.441 -6.769 1.00 72.44 85 ALA A O 1
ATOM 663 N N . GLY A 1 86 ? 11.987 18.928 -5.092 1.00 78.94 86 GLY A N 1
ATOM 664 C CA . GLY A 1 86 ? 13.187 18.432 -4.432 1.00 78.94 86 GLY A CA 1
ATOM 665 C C . GLY A 1 86 ? 12.891 17.293 -3.454 1.00 78.94 86 GLY A C 1
ATOM 666 O O . GLY A 1 86 ? 11.756 17.065 -3.030 1.00 78.94 86 GLY A O 1
ATOM 667 N N . GLU A 1 87 ? 13.951 16.634 -2.986 1.00 81.44 87 GLU A N 1
ATOM 668 C CA . GLU A 1 87 ? 13.885 15.657 -1.886 1.00 81.44 87 GLU A CA 1
ATOM 669 C C . GLU A 1 87 ? 13.169 16.230 -0.644 1.00 81.44 87 GLU A C 1
ATOM 671 O O . GLU A 1 87 ? 12.386 15.547 0.021 1.00 81.44 87 GLU A O 1
ATOM 676 N N . ALA A 1 88 ? 13.385 17.517 -0.354 1.00 84.75 88 ALA A N 1
ATOM 677 C CA . ALA A 1 88 ? 12.742 18.207 0.758 1.00 84.75 88 ALA A CA 1
ATOM 678 C C . ALA A 1 88 ? 11.208 18.272 0.622 1.00 84.75 88 ALA A C 1
ATOM 680 O O . ALA A 1 88 ? 10.504 18.200 1.631 1.00 84.75 88 ALA A O 1
ATOM 681 N N . ASP A 1 89 ? 10.677 18.385 -0.598 1.00 83.31 89 ASP A N 1
ATOM 682 C CA . ASP A 1 89 ? 9.233 18.437 -0.843 1.00 83.31 89 ASP A CA 1
ATOM 683 C C . ASP A 1 89 ? 8.592 17.058 -0.680 1.00 83.31 89 ASP A C 1
ATOM 685 O O . ASP A 1 89 ? 7.517 16.950 -0.082 1.00 83.31 89 ASP A O 1
ATOM 689 N N . PHE A 1 90 ? 9.293 15.996 -1.098 1.00 84.31 90 PHE A N 1
ATOM 690 C CA . PHE A 1 90 ? 8.885 14.619 -0.821 1.00 84.31 90 PHE A CA 1
ATOM 691 C C . PHE A 1 90 ? 8.728 14.382 0.682 1.00 84.31 90 PHE A C 1
ATOM 693 O O . PHE A 1 90 ? 7.661 13.959 1.130 1.00 84.31 90 PHE A O 1
ATOM 700 N N . TRP A 1 91 ? 9.748 14.710 1.483 1.00 85.50 91 TRP A N 1
ATOM 701 C CA . TRP A 1 91 ? 9.674 14.512 2.932 1.00 85.50 91 TRP A CA 1
ATOM 702 C C . TRP A 1 91 ? 8.629 15.404 3.594 1.00 85.50 91 TRP A C 1
ATOM 704 O O . TRP A 1 91 ? 7.934 14.955 4.506 1.00 85.50 91 TRP A O 1
ATOM 714 N N . ARG A 1 92 ? 8.449 16.640 3.114 1.00 86.25 92 ARG A N 1
ATOM 715 C CA . ARG A 1 92 ? 7.381 17.523 3.601 1.00 86.25 92 ARG A CA 1
ATOM 716 C C . ARG A 1 92 ? 6.000 16.911 3.370 1.00 86.25 92 ARG A C 1
ATOM 718 O O . ARG A 1 92 ? 5.150 17.006 4.252 1.00 86.25 92 ARG A O 1
ATOM 725 N N . LEU A 1 93 ? 5.779 16.271 2.221 1.00 82.88 93 LEU A N 1
ATOM 726 C CA . LEU A 1 93 ? 4.534 15.565 1.914 1.00 82.88 93 LEU A CA 1
ATOM 727 C C . LEU A 1 93 ? 4.385 14.272 2.724 1.00 82.88 93 LEU A C 1
ATOM 729 O O . LEU A 1 93 ? 3.320 14.048 3.295 1.00 82.88 93 LEU A O 1
ATOM 733 N N . ALA A 1 94 ? 5.442 13.464 2.829 1.00 83.69 94 ALA A N 1
ATOM 734 C CA . ALA A 1 94 ? 5.437 12.201 3.569 1.00 83.69 94 ALA A CA 1
ATOM 735 C C . ALA A 1 94 ? 5.202 12.388 5.076 1.00 83.69 94 ALA A C 1
ATOM 737 O O . ALA A 1 94 ? 4.543 11.568 5.710 1.00 83.69 94 ALA A O 1
ATOM 738 N N . LEU A 1 95 ? 5.714 13.481 5.647 1.00 85.19 95 LEU A N 1
ATOM 739 C CA . LEU A 1 95 ? 5.556 13.826 7.062 1.00 85.19 95 LEU A CA 1
ATOM 740 C C . LEU A 1 95 ? 4.332 14.712 7.331 1.00 85.19 95 LEU A C 1
ATOM 742 O O . LEU A 1 95 ? 4.057 15.052 8.487 1.00 85.19 95 LEU A O 1
ATOM 746 N N . ARG A 1 96 ? 3.586 15.107 6.290 1.00 84.19 96 ARG A N 1
ATOM 747 C CA . ARG A 1 96 ? 2.386 15.927 6.450 1.00 84.19 96 ARG A CA 1
ATOM 748 C C . ARG A 1 96 ? 1.359 15.148 7.261 1.00 84.19 96 ARG A C 1
ATOM 750 O O . ARG A 1 96 ? 0.930 14.067 6.864 1.00 84.19 96 ARG A O 1
ATOM 757 N N . ARG A 1 97 ? 0.894 15.734 8.369 1.00 78.62 97 ARG A N 1
ATOM 758 C CA . ARG A 1 97 ? -0.252 15.181 9.097 1.00 78.62 97 ARG A CA 1
ATOM 759 C C . ARG A 1 97 ? -1.460 15.139 8.173 1.00 78.62 97 ARG A C 1
ATOM 761 O O . ARG A 1 97 ? -1.866 16.164 7.626 1.00 78.62 97 ARG A O 1
ATOM 768 N N . VAL A 1 98 ? -2.037 13.955 8.028 1.00 73.12 98 VAL A N 1
ATOM 769 C CA . VAL A 1 98 ? -3.340 13.803 7.391 1.00 73.12 98 VAL A CA 1
ATOM 770 C C . VAL A 1 98 ? -4.374 14.286 8.406 1.00 73.12 98 VAL A C 1
ATOM 772 O O . VAL A 1 98 ? -4.380 13.769 9.528 1.00 73.12 98 VAL A O 1
ATOM 775 N N . PRO A 1 99 ? -5.183 15.314 8.089 1.00 68.50 99 PRO A N 1
ATOM 776 C CA . PRO A 1 99 ? -6.242 15.737 8.992 1.00 68.50 99 PRO A CA 1
ATOM 777 C C . PRO A 1 99 ? -7.156 14.542 9.259 1.00 68.50 99 PRO A C 1
ATOM 779 O O . PRO A 1 99 ? -7.441 13.763 8.348 1.00 68.50 99 PRO A O 1
ATOM 782 N N . ALA A 1 100 ? -7.584 14.382 10.511 1.00 61.00 100 ALA A N 1
ATOM 783 C CA . ALA A 1 100 ? -8.576 13.371 10.832 1.00 61.00 100 ALA A CA 1
ATOM 784 C C . ALA A 1 100 ? -9.818 13.663 9.986 1.00 61.00 100 ALA A C 1
ATOM 786 O O . ALA A 1 100 ? -10.380 14.755 10.061 1.00 61.00 100 ALA A O 1
ATOM 787 N N . VAL A 1 101 ? -10.213 12.709 9.147 1.00 60.28 101 VAL A N 1
ATOM 788 C CA . VAL A 1 101 ? -11.523 12.769 8.510 1.00 60.28 101 VAL A CA 1
ATOM 789 C C . VAL A 1 101 ? -12.514 12.554 9.645 1.00 60.28 101 VAL A C 1
ATOM 791 O O . VAL A 1 101 ? -12.531 11.475 10.240 1.00 60.28 101 VAL A O 1
ATOM 794 N N . GLU A 1 102 ? -13.284 13.584 10.006 1.00 49.12 102 GLU A N 1
ATOM 795 C CA . GLU A 1 102 ? -14.431 13.388 10.888 1.00 49.12 102 GLU A CA 1
ATOM 796 C C . GLU A 1 102 ? -15.301 12.329 10.220 1.00 49.12 102 GLU A C 1
ATOM 798 O O . GLU A 1 102 ? -15.777 12.524 9.100 1.00 49.12 102 GLU A O 1
ATOM 803 N N . ALA A 1 103 ? -15.421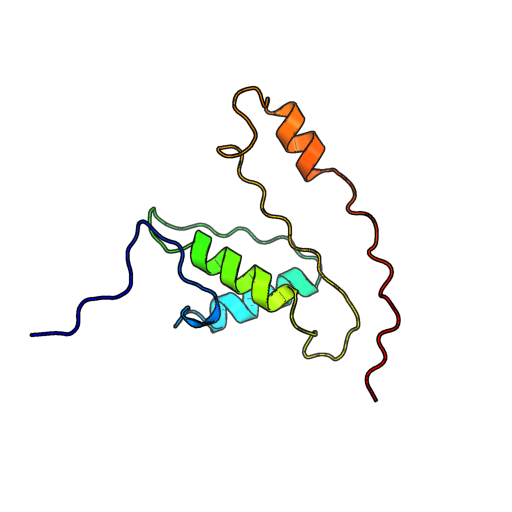 11.167 10.864 1.00 48.59 103 ALA A N 1
ATOM 804 C CA . ALA A 1 103 ? -16.298 10.112 10.405 1.00 48.59 103 ALA A CA 1
ATOM 805 C C . ALA A 1 103 ? -17.708 10.696 10.403 1.00 48.59 103 ALA A C 1
ATOM 807 O O . ALA A 1 103 ? -18.359 10.765 11.446 1.00 48.59 103 ALA A O 1
ATOM 808 N N . ALA A 1 104 ? -18.146 11.186 9.241 1.00 41.75 104 ALA A N 1
ATOM 809 C CA . ALA A 1 104 ? -19.508 11.619 9.044 1.00 41.75 104 ALA A CA 1
ATOM 810 C C . ALA A 1 104 ? -20.386 10.473 9.535 1.00 41.75 104 ALA A C 1
ATOM 812 O O . ALA A 1 104 ? -20.213 9.323 9.121 1.00 41.75 104 ALA A O 1
ATOM 813 N N . ALA A 1 105 ? -21.264 10.793 10.477 1.00 38.19 105 ALA A N 1
ATOM 814 C CA . ALA A 1 105 ? -22.277 9.906 11.002 1.00 38.19 105 ALA A CA 1
ATOM 815 C C . ALA A 1 105 ? -23.222 9.474 9.864 1.00 38.19 105 ALA A C 1
ATOM 817 O O . ALA A 1 105 ? -24.323 9.987 9.721 1.00 38.19 105 ALA A O 1
ATOM 818 N N . ALA A 1 106 ? -22.777 8.542 9.028 1.00 37.88 106 ALA A N 1
ATOM 819 C CA . ALA A 1 106 ? -23.619 7.692 8.211 1.00 37.88 106 ALA A CA 1
ATOM 820 C C . ALA A 1 106 ? -23.840 6.440 9.076 1.00 37.88 106 ALA A C 1
ATOM 822 O O . ALA A 1 106 ? -22.949 5.617 9.237 1.00 37.88 106 ALA A O 1
ATOM 823 N N . GLY A 1 107 ? -24.937 6.319 9.820 1.00 39.41 107 GLY A N 1
ATOM 824 C CA . GLY A 1 107 ? -26.268 6.346 9.234 1.00 39.41 107 GLY A CA 1
ATOM 825 C C . GLY A 1 107 ? -26.475 5.097 8.375 1.00 39.41 107 GLY A C 1
ATOM 826 O O . GLY A 1 107 ? -26.858 5.223 7.223 1.00 39.41 107 GLY A O 1
ATOM 827 N N . TYR A 1 108 ? -26.161 3.916 8.911 1.00 33.84 108 TYR A N 1
ATOM 828 C CA . TYR A 1 108 ? -26.617 2.637 8.372 1.00 33.84 108 TYR A CA 1
ATOM 829 C C . TYR A 1 108 ? -27.263 1.853 9.516 1.00 33.84 108 TYR A C 1
ATOM 831 O O . TYR A 1 108 ? -26.580 1.397 10.436 1.00 33.84 108 TYR A O 1
ATOM 839 N N . ILE A 1 109 ? -28.597 1.835 9.472 1.00 37.91 109 ILE A N 1
ATOM 840 C CA . ILE A 1 109 ? -29.473 0.845 10.109 1.00 37.91 109 ILE A CA 1
ATOM 841 C C . ILE A 1 109 ? -29.473 -0.381 9.197 1.00 37.91 109 ILE A C 1
ATOM 843 O O . ILE A 1 109 ? -29.491 -0.163 7.963 1.00 37.91 109 ILE A O 1
#